Protein AF-A0A8T3SPH7-F1 (afdb_monomer_lite)

Radius of gyration: 23.07 Å; chains: 1; bounding box: 83×48×36 Å

pLDDT: mean 75.8, std 14.78, range [34.53, 92.81]

Structure (mmCIF, N/CA/C/O backbone):
data_AF-A0A8T3SPH7-F1
#
_entry.id   AF-A0A8T3SPH7-F1
#
loop_
_atom_site.group_PDB
_atom_site.id
_atom_site.type_symbol
_atom_site.label_atom_id
_atom_site.label_alt_id
_atom_site.label_comp_id
_atom_site.label_asym_id
_atom_site.label_entity_id
_atom_site.label_seq_id
_atom_site.pdbx_PDB_ins_code
_atom_site.Cartn_x
_atom_site.Cartn_y
_atom_site.Cartn_z
_atom_site.occupancy
_atom_site.B_iso_or_equiv
_atom_site.auth_seq_id
_atom_site.auth_comp_id
_atom_site.auth_asym_id
_atom_site.auth_atom_id
_atom_site.pdbx_PDB_model_num
ATOM 1 N N . MET A 1 1 ? 32.168 22.923 -17.599 1.00 49.78 1 MET A N 1
ATOM 2 C CA . MET A 1 1 ? 30.927 22.670 -16.835 1.00 49.78 1 MET A CA 1
ATOM 3 C C . MET A 1 1 ? 30.478 23.993 -16.245 1.00 49.78 1 MET A C 1
ATOM 5 O O . MET A 1 1 ? 31.257 24.602 -15.525 1.00 49.78 1 MET A O 1
ATOM 9 N N . SER A 1 2 ? 29.306 24.490 -16.639 1.00 50.34 2 SER A N 1
ATOM 10 C CA . SER A 1 2 ? 28.845 25.845 -16.297 1.00 50.34 2 SER A CA 1
ATOM 11 C C . SER A 1 2 ? 28.041 25.863 -14.995 1.00 50.34 2 SER A C 1
ATOM 13 O O . SER A 1 2 ? 27.378 24.883 -14.669 1.00 50.34 2 SER A O 1
ATOM 15 N N . ALA A 1 3 ? 28.047 26.994 -14.284 1.00 56.97 3 ALA A N 1
ATOM 16 C CA . ALA A 1 3 ? 27.311 27.195 -13.029 1.00 56.97 3 ALA A CA 1
ATOM 17 C C . ALA A 1 3 ? 25.793 26.916 -13.137 1.00 56.97 3 ALA A C 1
ATOM 19 O O . ALA A 1 3 ? 25.182 26.477 -12.167 1.00 56.97 3 ALA A O 1
ATOM 20 N N . LEU A 1 4 ? 25.205 27.093 -14.328 1.00 56.81 4 LEU A N 1
ATOM 21 C CA . LEU A 1 4 ? 23.810 26.739 -14.621 1.00 56.81 4 LEU A CA 1
ATOM 22 C C . LEU A 1 4 ? 23.543 25.234 -14.453 1.00 56.81 4 LEU A C 1
ATOM 24 O O . LEU A 1 4 ? 22.597 24.870 -13.762 1.00 56.81 4 LEU A O 1
ATOM 28 N N . ALA A 1 5 ? 24.436 24.369 -14.944 1.00 57.75 5 ALA A N 1
ATOM 29 C CA . ALA A 1 5 ? 24.300 22.916 -14.803 1.00 57.75 5 ALA A CA 1
ATOM 30 C C . ALA A 1 5 ? 24.392 22.456 -13.333 1.00 57.75 5 ALA A C 1
ATOM 32 O O . ALA A 1 5 ? 23.741 21.496 -12.932 1.00 57.75 5 ALA A O 1
ATOM 33 N N . VAL A 1 6 ? 25.162 23.171 -12.501 1.00 63.88 6 VAL A N 1
ATOM 34 C CA . VAL A 1 6 ? 25.251 22.913 -11.051 1.00 63.88 6 VAL A CA 1
ATOM 35 C C . VAL A 1 6 ? 23.964 23.347 -10.333 1.00 63.88 6 VAL A C 1
ATOM 37 O O . VAL A 1 6 ? 23.485 22.647 -9.438 1.00 63.88 6 VAL A O 1
ATOM 40 N N . SER A 1 7 ? 23.363 24.469 -10.746 1.00 62.97 7 SER A N 1
ATOM 41 C CA . SER A 1 7 ? 22.079 24.933 -10.201 1.00 62.97 7 SER A CA 1
ATOM 42 C C . SER A 1 7 ? 20.894 24.047 -10.605 1.00 62.97 7 SER A C 1
ATOM 44 O O . SER A 1 7 ? 20.023 23.780 -9.778 1.00 62.97 7 SER A O 1
ATOM 46 N N . GLU A 1 8 ? 20.896 23.520 -11.833 1.00 52.19 8 GLU A N 1
ATOM 47 C CA . GLU A 1 8 ? 19.894 22.570 -12.324 1.00 52.19 8 GLU A CA 1
ATOM 48 C C . GLU A 1 8 ? 19.995 21.227 -11.591 1.00 52.19 8 GLU A C 1
ATOM 50 O O . GLU A 1 8 ? 18.979 20.715 -11.126 1.00 52.19 8 GLU A O 1
ATOM 55 N N . ALA A 1 9 ? 21.210 20.706 -11.382 1.00 54.12 9 ALA A N 1
ATOM 56 C CA . ALA A 1 9 ? 21.433 19.476 -10.616 1.00 54.12 9 ALA A CA 1
ATOM 57 C C . ALA A 1 9 ? 21.007 19.609 -9.141 1.00 54.12 9 ALA A C 1
ATOM 59 O O . ALA A 1 9 ? 20.389 18.704 -8.585 1.00 54.12 9 ALA A O 1
ATOM 60 N N . THR A 1 10 ? 21.270 20.759 -8.512 1.00 65.44 10 THR A N 1
ATOM 61 C CA . THR A 1 10 ? 20.836 21.027 -7.128 1.00 65.44 10 THR A CA 1
ATOM 62 C C . THR A 1 10 ? 19.312 21.113 -7.029 1.00 65.44 10 THR A C 1
ATOM 64 O O . THR A 1 10 ? 18.705 20.598 -6.087 1.00 65.44 10 THR A O 1
ATOM 67 N N . ARG A 1 11 ? 18.667 21.746 -8.019 1.00 60.69 11 ARG A N 1
ATOM 68 C CA . ARG A 1 11 ? 17.206 21.821 -8.086 1.00 60.69 11 ARG A CA 1
ATOM 69 C C . ARG A 1 11 ? 16.594 20.439 -8.297 1.00 60.69 11 ARG A C 1
ATOM 71 O O . ARG A 1 11 ? 15.637 20.121 -7.595 1.00 60.69 11 ARG A O 1
ATOM 78 N N . LEU A 1 12 ? 17.156 19.634 -9.197 1.00 49.66 12 LEU A N 1
ATOM 79 C CA . LEU A 1 12 ? 16.738 18.254 -9.425 1.00 49.66 12 LEU A CA 1
ATOM 80 C C . LEU A 1 12 ? 16.817 17.438 -8.129 1.00 49.66 12 LEU A C 1
ATOM 82 O O . LEU A 1 12 ? 15.792 16.926 -7.698 1.00 49.66 12 LEU A O 1
ATOM 86 N N . ALA A 1 13 ? 17.956 17.458 -7.434 1.00 57.22 13 ALA A N 1
ATOM 87 C CA . ALA A 1 13 ? 18.128 16.743 -6.168 1.00 57.22 13 ALA A CA 1
ATOM 88 C C . ALA A 1 13 ? 17.114 17.179 -5.090 1.00 57.22 13 ALA A C 1
ATOM 90 O O . ALA A 1 13 ? 16.579 16.353 -4.358 1.00 57.22 13 ALA A O 1
ATOM 91 N N . SER A 1 14 ? 16.790 18.478 -5.006 1.00 57.44 14 SER A N 1
ATOM 92 C CA . SER A 1 14 ? 15.763 18.969 -4.069 1.00 57.44 14 SER A CA 1
ATOM 93 C C . SER A 1 14 ? 14.351 18.468 -4.405 1.00 57.44 14 SER A C 1
ATOM 95 O O . SER A 1 14 ? 13.553 18.185 -3.509 1.00 57.44 14 SER A O 1
ATOM 97 N N . LEU A 1 15 ? 14.039 18.355 -5.700 1.00 49.12 15 LEU A N 1
ATOM 98 C CA . LEU A 1 15 ? 12.765 17.830 -6.177 1.00 49.12 15 LEU A CA 1
ATOM 99 C C . LEU A 1 15 ? 12.698 16.317 -5.955 1.00 49.12 15 LEU A C 1
ATOM 101 O O . LEU A 1 15 ? 11.666 15.829 -5.516 1.00 49.12 15 LEU A O 1
ATOM 105 N N . GLU A 1 16 ? 13.798 15.597 -6.170 1.00 53.16 16 GLU A N 1
ATOM 106 C CA . GLU A 1 16 ? 13.920 14.164 -5.891 1.00 53.16 16 GLU A CA 1
ATOM 107 C C . GLU A 1 16 ? 13.768 13.862 -4.398 1.00 53.16 16 GLU A C 1
ATOM 109 O O . GLU A 1 16 ? 12.976 12.996 -4.049 1.00 53.16 16 GLU A O 1
ATOM 114 N N . ALA A 1 17 ? 14.384 14.648 -3.511 1.00 59.84 17 ALA A N 1
ATOM 115 C CA . ALA A 1 17 ? 14.187 14.520 -2.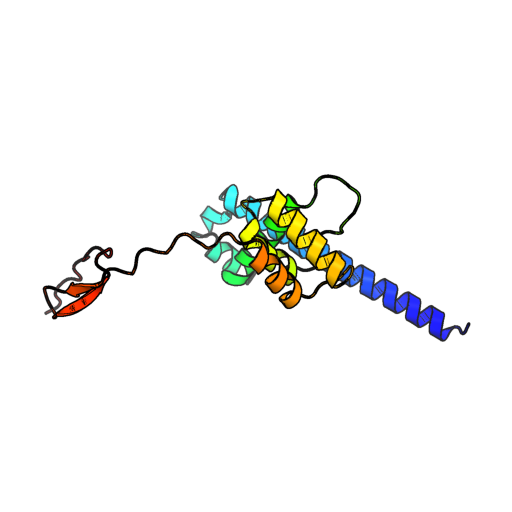064 1.00 59.84 17 ALA A CA 1
ATOM 116 C C . ALA A 1 17 ? 12.730 14.792 -1.639 1.00 59.84 17 ALA A C 1
ATOM 118 O O . ALA A 1 17 ? 12.185 14.108 -0.774 1.00 59.84 17 ALA A O 1
ATOM 119 N N . THR A 1 18 ? 12.075 15.776 -2.268 1.00 60.50 18 THR A N 1
ATOM 120 C CA . THR A 1 18 ? 10.645 16.057 -2.036 1.00 60.50 18 THR A CA 1
ATOM 121 C C . THR A 1 18 ? 9.778 14.887 -2.500 1.00 60.50 18 THR A C 1
ATOM 123 O O . THR A 1 18 ? 8.816 14.519 -1.825 1.00 60.50 18 THR A O 1
ATOM 126 N N . ILE A 1 19 ? 10.124 14.294 -3.647 1.00 51.84 19 ILE A N 1
ATOM 127 C CA . ILE A 1 19 ? 9.464 13.100 -4.166 1.00 51.84 19 ILE A CA 1
ATOM 128 C C . ILE A 1 19 ? 9.649 11.965 -3.159 1.00 51.84 19 ILE A C 1
ATOM 130 O O . ILE A 1 19 ? 8.641 11.489 -2.655 1.00 51.84 19 ILE A O 1
ATOM 134 N N . GLU A 1 20 ? 10.884 11.607 -2.793 1.00 58.50 20 GLU A N 1
ATOM 135 C CA . GLU A 1 20 ? 11.218 10.537 -1.838 1.00 58.50 20 GLU A CA 1
ATOM 136 C C . GLU A 1 20 ? 10.459 10.658 -0.511 1.00 58.50 20 GLU A C 1
ATOM 138 O O . GLU A 1 20 ? 9.863 9.684 -0.050 1.00 58.50 20 GLU A O 1
ATOM 143 N N . GLN A 1 21 ? 10.393 11.860 0.071 1.00 63.84 21 GLN A N 1
ATOM 144 C CA . GLN A 1 21 ? 9.605 12.111 1.283 1.00 63.84 21 GLN A CA 1
ATOM 145 C C . GLN A 1 21 ? 8.105 11.862 1.066 1.00 63.84 21 GLN A C 1
ATOM 147 O O . GLN A 1 21 ? 7.446 11.248 1.907 1.00 63.84 21 GLN A O 1
ATOM 152 N N . GLY A 1 22 ? 7.555 12.287 -0.073 1.00 64.69 22 GLY A N 1
ATOM 153 C CA . GLY A 1 22 ? 6.166 12.012 -0.446 1.00 64.69 22 GLY A CA 1
ATOM 154 C C . GLY A 1 22 ? 5.875 10.520 -0.654 1.00 64.69 22 GLY A C 1
ATOM 155 O O . GLY A 1 22 ? 4.795 10.054 -0.285 1.00 64.69 22 GLY A O 1
ATOM 156 N N . LEU A 1 23 ? 6.842 9.759 -1.183 1.00 59.88 23 LEU A N 1
ATOM 157 C CA . LEU A 1 23 ? 6.745 8.299 -1.316 1.00 59.88 23 LEU A CA 1
ATOM 158 C C . LEU A 1 23 ? 6.711 7.627 0.061 1.00 59.88 23 LEU A C 1
ATOM 160 O O . LEU A 1 23 ? 5.894 6.747 0.306 1.00 59.88 23 LEU A O 1
ATOM 164 N N . GLN A 1 24 ? 7.537 8.083 0.998 1.00 67.75 24 GLN A N 1
ATOM 165 C CA . GLN A 1 24 ? 7.516 7.559 2.361 1.00 67.75 24 GLN A CA 1
ATOM 166 C C . GLN A 1 24 ? 6.202 7.907 3.090 1.00 67.75 24 GLN A C 1
ATOM 168 O O . GLN A 1 24 ? 5.650 7.092 3.831 1.00 67.75 24 GLN A O 1
ATOM 173 N N . THR A 1 25 ? 5.642 9.086 2.805 1.00 80.38 25 THR A N 1
ATOM 174 C CA . THR A 1 25 ? 4.433 9.598 3.466 1.00 80.38 25 THR A CA 1
ATOM 175 C C . THR A 1 25 ? 3.217 8.689 3.256 1.00 80.38 25 THR A C 1
ATOM 177 O O . THR A 1 25 ? 2.453 8.471 4.193 1.00 80.38 25 THR A O 1
ATOM 180 N N . PHE A 1 26 ? 3.002 8.124 2.058 1.00 81.88 26 PHE A N 1
ATOM 181 C CA . PHE A 1 26 ? 1.820 7.272 1.844 1.00 81.88 26 PHE A CA 1
ATOM 182 C C . PHE A 1 26 ? 1.920 5.941 2.599 1.00 81.88 26 PHE A C 1
ATOM 184 O O . PHE A 1 26 ? 0.894 5.425 3.045 1.00 81.88 26 PHE A O 1
ATOM 191 N N . VAL A 1 27 ? 3.135 5.397 2.744 1.00 83.00 27 VAL A N 1
ATOM 192 C CA . VAL A 1 27 ? 3.381 4.161 3.497 1.00 83.00 27 VAL A CA 1
ATOM 193 C C . VAL A 1 27 ? 3.080 4.403 4.971 1.00 83.00 27 VAL A C 1
ATOM 195 O O . VAL A 1 27 ? 2.296 3.659 5.553 1.00 83.00 27 VAL A O 1
ATOM 198 N N . GLU A 1 28 ? 3.614 5.481 5.547 1.00 83.25 28 GLU A N 1
ATOM 199 C CA . GLU A 1 28 ? 3.387 5.853 6.950 1.00 83.25 28 GLU A CA 1
ATOM 200 C C . GLU A 1 28 ? 1.908 6.136 7.240 1.00 83.25 28 GLU A C 1
ATOM 202 O O . GLU A 1 28 ? 1.339 5.608 8.198 1.00 83.25 28 GLU A O 1
ATOM 207 N N . VAL A 1 29 ? 1.245 6.915 6.378 1.00 85.75 29 VAL A N 1
ATOM 208 C CA . VAL A 1 29 ? -0.189 7.207 6.514 1.00 85.75 29 VAL A CA 1
ATOM 209 C C . VAL A 1 29 ? -1.018 5.932 6.367 1.00 85.75 29 VAL A C 1
ATOM 211 O O . VAL A 1 29 ? -1.940 5.705 7.149 1.00 85.75 29 VAL A O 1
ATOM 214 N N . GLY A 1 30 ? -0.706 5.080 5.388 1.00 87.06 30 GLY A N 1
ATOM 215 C CA . GLY A 1 30 ? -1.402 3.813 5.184 1.00 87.06 30 GLY A CA 1
ATOM 216 C C . GLY A 1 30 ? -1.226 2.844 6.356 1.00 87.06 30 GLY A C 1
ATOM 217 O O . GLY A 1 30 ? -2.205 2.224 6.765 1.00 87.06 30 GLY A O 1
ATOM 218 N N . GLN A 1 31 ? -0.029 2.766 6.946 1.00 87.00 31 GLN A N 1
ATOM 219 C CA . GLN A 1 31 ? 0.250 1.979 8.153 1.00 87.00 31 GLN A CA 1
ATOM 220 C C . GLN A 1 31 ? -0.534 2.498 9.363 1.00 87.00 31 GLN A C 1
ATOM 222 O O . GLN A 1 31 ? -1.202 1.714 10.033 1.00 87.00 31 GLN A O 1
ATOM 227 N N . ALA A 1 32 ? -0.538 3.813 9.601 1.00 82.56 32 ALA A N 1
ATOM 228 C CA . ALA A 1 32 ? -1.310 4.412 10.689 1.00 82.56 32 ALA A CA 1
ATOM 229 C C . ALA A 1 32 ? -2.822 4.174 10.519 1.00 82.56 32 ALA A C 1
ATOM 231 O O . ALA A 1 32 ? -3.524 3.832 11.472 1.00 82.56 32 ALA A O 1
ATOM 232 N N . LEU A 1 33 ? -3.336 4.308 9.291 1.00 85.12 33 LEU A N 1
ATOM 233 C CA . LEU A 1 33 ? -4.732 4.006 8.970 1.00 85.12 33 LEU A CA 1
ATOM 234 C C . LEU A 1 33 ? -5.064 2.520 9.178 1.00 85.12 33 LEU A C 1
ATOM 236 O O . LEU A 1 33 ? -6.149 2.215 9.681 1.00 85.12 33 LEU A O 1
ATOM 240 N N . ALA A 1 34 ? -4.153 1.609 8.822 1.00 87.69 34 ALA A N 1
ATOM 241 C CA . ALA A 1 34 ? -4.304 0.177 9.067 1.00 87.69 34 ALA A CA 1
ATOM 242 C C . ALA A 1 34 ? -4.354 -0.123 10.572 1.00 87.69 34 ALA A C 1
ATOM 244 O O . ALA A 1 34 ? -5.278 -0.790 11.026 1.00 87.69 34 ALA A O 1
ATOM 245 N N . GLU A 1 35 ? -3.451 0.454 11.365 1.00 82.44 35 GLU A N 1
ATOM 246 C CA . GLU A 1 35 ? -3.425 0.277 12.820 1.00 82.44 35 GLU A CA 1
ATOM 247 C C . GLU A 1 35 ? -4.699 0.806 13.496 1.00 82.44 35 GLU A C 1
ATOM 249 O O . GLU A 1 35 ? -5.279 0.130 14.349 1.00 82.44 35 GLU A O 1
ATOM 254 N N . ILE A 1 36 ? -5.192 1.978 13.080 1.00 76.56 36 ILE A N 1
ATOM 255 C CA . ILE A 1 36 ? -6.463 2.543 13.561 1.00 76.56 36 ILE A CA 1
ATOM 256 C C . ILE A 1 36 ? -7.636 1.612 13.240 1.00 76.56 36 ILE A C 1
ATOM 258 O O . ILE A 1 36 ? -8.519 1.420 14.085 1.00 76.56 36 ILE A O 1
ATOM 262 N N . ARG A 1 37 ? -7.662 1.046 12.025 1.00 88.75 37 ARG A N 1
ATOM 263 C CA . ARG A 1 37 ? -8.687 0.095 11.578 1.00 88.75 37 ARG A CA 1
ATOM 264 C C . ARG A 1 37 ? -8.628 -1.189 12.404 1.00 88.75 37 ARG A C 1
ATOM 266 O O . ARG A 1 37 ? -9.644 -1.600 12.962 1.00 88.75 37 ARG A O 1
ATOM 273 N N . ASP A 1 38 ? -7.455 -1.795 12.505 1.00 86.38 38 ASP A N 1
ATOM 274 C CA . ASP A 1 38 ? -7.272 -3.128 13.081 1.00 86.38 38 ASP A CA 1
ATOM 275 C C . ASP A 1 38 ? -7.417 -3.107 14.611 1.00 86.38 38 ASP A C 1
ATOM 277 O O . ASP A 1 38 ? -8.042 -3.994 15.191 1.00 86.38 38 ASP A O 1
ATOM 281 N N . SER A 1 39 ? -6.970 -2.029 15.262 1.00 74.81 39 SER A N 1
ATOM 282 C CA . SER A 1 39 ? -7.165 -1.798 16.702 1.00 74.81 39 SER A CA 1
ATOM 283 C C . SER A 1 39 ? -8.559 -1.252 17.048 1.00 74.81 39 SER A C 1
ATOM 285 O O . SER A 1 39 ? -8.912 -1.111 18.220 1.00 74.81 39 SER A O 1
ATOM 287 N N . GLY A 1 40 ? -9.386 -0.928 16.046 1.00 81.31 40 GLY A N 1
ATOM 288 C CA . GLY A 1 40 ? -10.738 -0.406 16.247 1.00 81.31 40 GLY A CA 1
ATOM 289 C C . GLY A 1 40 ? -10.789 0.970 16.922 1.00 81.31 40 GLY A C 1
ATOM 290 O O . GLY A 1 40 ? -11.762 1.265 17.618 1.00 81.31 40 GLY A O 1
ATOM 291 N N . LEU A 1 41 ? -9.775 1.818 16.723 1.00 79.12 41 LEU A N 1
ATOM 292 C CA . LEU A 1 41 ? -9.696 3.159 17.328 1.00 79.12 41 LEU A CA 1
ATOM 293 C C . LEU A 1 41 ? -10.710 4.147 16.726 1.00 79.12 41 LEU A C 1
ATOM 295 O O . LEU A 1 41 ? -10.976 5.198 17.300 1.00 79.12 41 LEU A O 1
ATOM 299 N N . TYR A 1 42 ? -11.324 3.792 15.595 1.00 81.38 42 TYR A N 1
ATOM 300 C CA . TYR A 1 42 ? -12.361 4.582 14.928 1.00 81.38 42 TYR A CA 1
ATOM 301 C C . TYR A 1 42 ? -13.765 4.427 15.538 1.00 81.38 42 TYR A C 1
ATOM 303 O O . TYR A 1 42 ? -14.684 5.119 15.112 1.00 81.38 42 TYR A O 1
ATOM 311 N N . LYS A 1 43 ? -13.980 3.514 16.498 1.00 79.69 43 LYS A N 1
ATOM 312 C CA . LYS A 1 43 ? -15.328 3.095 16.944 1.00 79.69 43 LYS A CA 1
ATOM 313 C C . LYS A 1 43 ? -16.239 4.235 17.413 1.00 79.69 43 LYS A C 1
ATOM 315 O O . LYS A 1 43 ? -17.452 4.132 17.267 1.00 79.69 43 LYS A O 1
ATOM 320 N N . THR A 1 44 ? -15.684 5.326 17.941 1.00 78.94 44 THR A N 1
ATOM 321 C CA . THR A 1 44 ? -16.460 6.510 18.357 1.00 78.94 44 THR A CA 1
ATOM 322 C C . THR A 1 44 ? -17.093 7.270 17.188 1.00 78.94 44 THR A C 1
ATOM 324 O O . THR A 1 44 ? -18.009 8.051 17.409 1.00 78.94 44 THR A O 1
ATOM 327 N N . TYR A 1 45 ? -16.629 7.031 15.960 1.00 76.31 45 TYR A N 1
ATOM 328 C CA . TYR A 1 45 ? -17.131 7.624 14.717 1.00 76.31 45 TYR A CA 1
ATOM 329 C C . TYR A 1 45 ? -18.118 6.703 13.976 1.00 76.31 45 TYR A C 1
ATOM 331 O O . TYR A 1 45 ? -18.564 7.021 12.880 1.00 76.31 45 TYR A O 1
ATOM 339 N N . GLY A 1 46 ? -18.457 5.537 14.539 1.00 88.69 46 GLY A N 1
ATOM 340 C CA . GLY A 1 46 ? -19.310 4.542 13.888 1.00 88.69 46 GLY A CA 1
ATOM 341 C C . GLY A 1 46 ? -18.508 3.597 12.999 1.00 88.69 46 GLY A C 1
ATOM 342 O O . GLY A 1 46 ? -18.151 2.501 13.435 1.00 88.69 46 GLY A O 1
ATOM 343 N N . THR A 1 47 ? -18.213 4.002 11.761 1.00 90.00 47 THR A N 1
ATOM 344 C CA . THR A 1 47 ? -17.424 3.188 10.820 1.00 90.00 47 THR A CA 1
ATOM 345 C C . THR A 1 47 ? -16.038 3.776 10.566 1.00 90.00 47 THR A C 1
ATOM 347 O O . THR A 1 47 ? -15.790 4.964 10.771 1.00 90.00 47 THR A O 1
ATOM 350 N N . PHE A 1 48 ? -15.111 2.938 10.098 1.00 79.81 48 PHE A N 1
ATOM 351 C CA . PHE A 1 48 ? -13.776 3.394 9.708 1.00 79.81 48 PHE A CA 1
ATOM 352 C C . PHE A 1 48 ? -13.856 4.426 8.575 1.00 79.81 48 PHE A C 1
ATOM 354 O O . PHE A 1 48 ? -13.128 5.414 8.561 1.00 79.81 48 PHE A O 1
ATOM 361 N N . GLU A 1 49 ? -14.785 4.225 7.643 1.00 88.81 49 GLU A N 1
ATOM 362 C CA . GLU A 1 49 ? -15.058 5.172 6.572 1.00 88.81 49 GLU A CA 1
ATOM 363 C C . GLU A 1 49 ? -15.551 6.536 7.061 1.00 88.81 49 GLU A C 1
ATOM 365 O O . GLU A 1 49 ? -15.148 7.559 6.502 1.00 88.81 49 GLU A O 1
ATOM 370 N N . ASP A 1 50 ? -16.404 6.557 8.085 1.00 87.50 50 ASP A N 1
ATOM 371 C CA . ASP A 1 50 ? -16.897 7.797 8.686 1.00 87.50 50 ASP A CA 1
ATOM 372 C C . ASP A 1 50 ? -15.766 8.547 9.385 1.00 87.50 50 ASP A C 1
ATOM 374 O O . ASP A 1 50 ? -15.579 9.736 9.136 1.00 87.50 50 ASP A O 1
ATOM 378 N N . TYR A 1 51 ? -14.926 7.830 10.136 1.00 86.19 51 TYR A N 1
ATOM 379 C CA . TYR A 1 51 ? -13.708 8.386 10.723 1.00 86.19 51 TYR A CA 1
ATOM 380 C C . TYR A 1 51 ? -12.792 9.038 9.674 1.00 86.19 51 TYR A C 1
ATOM 382 O O . TYR A 1 51 ? -12.378 10.186 9.844 1.00 86.19 51 TYR A O 1
ATOM 390 N N . CYS A 1 52 ? -12.488 8.338 8.575 1.00 81.12 52 CYS A N 1
ATOM 391 C CA . CYS A 1 52 ? -11.619 8.870 7.521 1.00 81.12 52 CYS A CA 1
ATOM 392 C C . CYS A 1 52 ? -12.183 10.143 6.881 1.00 81.12 52 CYS A C 1
ATOM 394 O O . CYS A 1 52 ? -11.436 11.086 6.616 1.00 81.12 52 CYS A O 1
ATOM 396 N N . ARG A 1 53 ? -13.497 10.180 6.655 1.00 84.88 53 ARG A N 1
ATOM 397 C CA . ARG A 1 53 ? -14.176 11.343 6.084 1.00 84.88 53 ARG A CA 1
ATOM 398 C C . ARG A 1 53 ? -14.186 12.513 7.063 1.00 84.88 53 ARG A C 1
ATOM 400 O O . ARG A 1 53 ? -13.795 13.613 6.703 1.00 84.88 53 ARG A O 1
ATOM 407 N N . GLU A 1 54 ? -14.612 12.286 8.298 1.00 80.31 54 GLU A N 1
ATOM 408 C CA . GLU A 1 54 ? -14.839 13.359 9.270 1.00 80.31 54 GLU A CA 1
ATOM 409 C C . GLU A 1 54 ? -13.542 13.941 9.827 1.00 80.31 54 GLU A C 1
ATOM 411 O O . GLU A 1 54 ? -13.465 15.142 10.078 1.00 80.31 54 GLU A O 1
ATOM 416 N N . ARG A 1 55 ? -12.506 13.114 10.016 1.00 76.00 55 ARG A N 1
ATOM 417 C CA . ARG A 1 55 ? -11.247 13.572 10.615 1.00 76.00 55 ARG A CA 1
ATOM 418 C C . ARG A 1 55 ? -10.246 14.113 9.599 1.00 76.00 55 ARG A C 1
ATOM 420 O O . ARG A 1 55 ? -9.454 14.985 9.966 1.00 76.00 55 ARG A O 1
ATOM 427 N N . TRP A 1 56 ? -10.267 13.581 8.377 1.00 84.25 56 TRP A N 1
ATOM 428 C CA . TRP A 1 56 ? -9.211 13.783 7.379 1.00 84.25 56 TRP A CA 1
ATOM 429 C C . TRP A 1 56 ? -9.719 14.228 6.003 1.00 84.25 56 TRP A C 1
ATOM 431 O O . TRP A 1 56 ? -8.904 14.381 5.099 1.00 84.25 56 TRP A O 1
ATOM 441 N N . ASP A 1 57 ? -11.035 14.400 5.824 1.00 86.50 57 ASP A N 1
ATOM 442 C CA . ASP A 1 57 ? -11.672 14.686 4.526 1.00 86.50 57 ASP A CA 1
ATOM 443 C C . ASP A 1 57 ? -11.292 13.669 3.429 1.00 86.50 57 ASP A C 1
ATOM 445 O O . ASP A 1 57 ? -11.226 13.953 2.233 1.00 86.50 57 ASP A O 1
ATOM 449 N N . MET A 1 58 ? -11.007 12.429 3.841 1.00 86.94 58 MET A N 1
ATOM 450 C CA . MET A 1 58 ? -10.601 11.369 2.928 1.00 86.94 58 MET A CA 1
ATOM 451 C C . MET A 1 58 ? -11.811 10.566 2.470 1.00 86.94 58 MET A C 1
ATOM 453 O O . MET A 1 58 ? -12.568 10.013 3.271 1.00 86.94 58 MET A O 1
ATOM 457 N N . SER A 1 59 ? -11.944 10.397 1.153 1.00 89.50 59 SER A N 1
ATOM 458 C CA . SER A 1 59 ? -12.906 9.432 0.624 1.00 89.50 59 SER A CA 1
ATOM 459 C C . SER A 1 59 ? -12.559 8.013 1.091 1.00 89.50 59 SER A C 1
ATOM 461 O O . SER A 1 59 ? -11.392 7.614 1.123 1.00 89.50 59 SER A O 1
ATOM 463 N N . ARG A 1 60 ? -13.591 7.201 1.349 1.00 88.62 60 ARG A N 1
ATOM 464 C CA . ARG A 1 60 ? -13.468 5.758 1.624 1.00 88.62 60 ARG A CA 1
ATOM 465 C C . ARG A 1 60 ? -12.526 5.050 0.650 1.00 88.62 60 ARG A C 1
ATOM 467 O O . ARG A 1 60 ? -11.736 4.201 1.051 1.00 88.62 60 ARG A O 1
ATOM 474 N N . GLY A 1 61 ? -12.658 5.360 -0.640 1.00 88.44 61 GLY A N 1
ATOM 475 C CA . GLY A 1 61 ? -11.852 4.742 -1.688 1.00 88.44 61 GLY A CA 1
ATOM 476 C C . GLY A 1 61 ? -10.375 5.091 -1.545 1.00 88.44 61 GLY A C 1
ATOM 477 O O . GLY A 1 61 ? -9.534 4.208 -1.658 1.00 88.44 61 GLY A O 1
ATOM 478 N N . TYR A 1 62 ? -10.064 6.353 -1.253 1.00 86.56 62 TYR A N 1
ATOM 479 C CA . TYR A 1 62 ? -8.689 6.804 -1.065 1.00 86.56 62 TYR A CA 1
ATOM 480 C C . TYR A 1 62 ? -8.045 6.202 0.190 1.00 86.56 62 TYR A C 1
ATOM 482 O O . TYR A 1 62 ? -6.972 5.615 0.087 1.00 86.56 62 TYR A O 1
ATOM 490 N N . ALA A 1 63 ? -8.738 6.225 1.334 1.00 86.38 63 ALA A N 1
ATOM 491 C CA . ALA A 1 63 ? -8.237 5.620 2.570 1.00 86.38 63 ALA A CA 1
ATOM 492 C C . ALA A 1 63 ? -7.920 4.123 2.397 1.00 86.38 63 ALA A C 1
ATOM 494 O O . ALA A 1 63 ? -6.858 3.653 2.796 1.00 86.38 63 ALA A O 1
ATOM 495 N N . LYS A 1 64 ? -8.802 3.371 1.720 1.00 89.88 64 LYS A N 1
ATOM 496 C CA . LYS A 1 64 ? -8.560 1.949 1.421 1.00 89.88 64 LYS A CA 1
ATOM 497 C C . LYS A 1 64 ? -7.357 1.732 0.513 1.00 89.88 64 LYS A C 1
ATOM 499 O O . LYS A 1 64 ? -6.626 0.770 0.715 1.00 89.88 64 LYS A O 1
ATOM 504 N N . ARG A 1 65 ? -7.156 2.595 -0.485 1.00 88.62 65 ARG A N 1
ATOM 505 C CA . ARG A 1 65 ? -6.003 2.516 -1.390 1.00 88.62 65 ARG A CA 1
ATOM 506 C C . ARG A 1 65 ? -4.684 2.720 -0.651 1.00 88.62 65 ARG A C 1
ATOM 508 O O . ARG A 1 65 ? -3.788 1.905 -0.829 1.00 88.62 65 ARG A O 1
ATOM 515 N N . LEU A 1 66 ? -4.611 3.724 0.225 1.00 88.19 66 LEU A N 1
ATOM 516 C CA . LEU A 1 66 ? -3.432 3.972 1.061 1.00 88.19 66 LEU A CA 1
ATOM 517 C C . LEU A 1 66 ? -3.095 2.766 1.940 1.00 88.19 66 LEU A C 1
ATOM 519 O O . LEU A 1 66 ? -1.952 2.319 1.950 1.00 88.19 66 LEU A O 1
ATOM 523 N N . VAL A 1 67 ? -4.098 2.198 2.616 1.00 88.75 67 VAL A N 1
ATOM 524 C CA . VAL A 1 67 ? -3.912 1.000 3.447 1.00 88.75 67 VAL A CA 1
ATOM 525 C C . VAL A 1 67 ? -3.423 -0.187 2.613 1.00 88.75 67 VAL A C 1
ATOM 527 O O . VAL A 1 67 ? -2.410 -0.788 2.952 1.00 88.75 67 VAL A O 1
ATOM 530 N N . MET A 1 68 ? -4.079 -0.489 1.486 1.00 90.12 68 MET A N 1
ATOM 531 C CA . MET A 1 68 ? -3.671 -1.601 0.615 1.00 90.12 68 MET A CA 1
ATOM 532 C C . MET A 1 68 ? -2.247 -1.431 0.077 1.00 90.12 68 MET A C 1
ATOM 534 O O . MET A 1 68 ? -1.495 -2.401 0.011 1.00 90.12 68 MET A O 1
ATOM 538 N N . ALA A 1 69 ? -1.869 -0.216 -0.320 1.00 86.94 69 ALA A N 1
ATOM 539 C CA . ALA A 1 69 ? -0.529 0.065 -0.814 1.00 86.94 69 ALA A CA 1
ATOM 540 C C . ALA A 1 69 ? 0.528 -0.101 0.285 1.00 86.94 69 ALA A C 1
ATOM 542 O O . ALA A 1 69 ? 1.550 -0.737 0.045 1.00 86.94 69 ALA A O 1
ATOM 543 N N . ALA A 1 70 ? 0.266 0.404 1.492 1.00 87.44 70 ALA A N 1
ATOM 544 C CA . ALA A 1 70 ? 1.170 0.260 2.627 1.00 87.44 70 ALA A CA 1
ATOM 545 C C . ALA A 1 70 ? 1.343 -1.206 3.062 1.00 87.44 70 ALA A C 1
ATOM 547 O O . ALA A 1 70 ? 2.472 -1.654 3.257 1.00 87.44 70 ALA A O 1
ATOM 548 N N . GLU A 1 71 ? 0.249 -1.972 3.143 1.00 89.06 71 GLU A N 1
ATOM 549 C CA . GLU A 1 71 ? 0.284 -3.421 3.397 1.00 89.06 71 GLU A CA 1
ATOM 550 C C . GLU A 1 71 ? 1.110 -4.147 2.321 1.00 89.06 71 GLU A C 1
ATOM 552 O O . GLU A 1 71 ? 1.933 -5.002 2.638 1.00 89.06 71 GLU A O 1
ATOM 557 N N . THR A 1 72 ? 0.946 -3.767 1.050 1.00 86.00 72 THR A N 1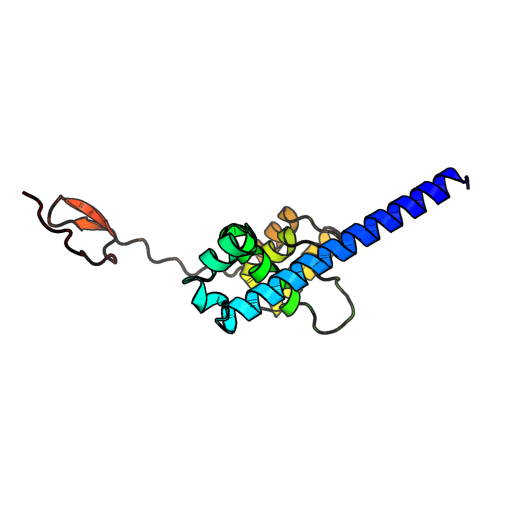
ATOM 558 C CA . THR A 1 72 ? 1.689 -4.363 -0.071 1.00 86.00 72 THR A CA 1
ATOM 559 C C . THR A 1 72 ? 3.186 -4.080 0.023 1.00 86.00 72 THR A C 1
ATOM 561 O O . THR A 1 72 ? 3.989 -5.000 -0.102 1.00 86.00 72 THR A O 1
ATOM 564 N N . VAL A 1 73 ? 3.572 -2.830 0.295 1.00 84.56 73 VAL A N 1
ATOM 565 C CA . VAL A 1 73 ? 4.981 -2.451 0.478 1.00 84.56 73 VAL A CA 1
ATOM 566 C C . VAL A 1 73 ? 5.594 -3.186 1.672 1.00 84.56 73 VAL A C 1
ATOM 568 O O . VAL A 1 73 ? 6.718 -3.666 1.561 1.00 84.56 73 VAL A O 1
ATOM 571 N N . ALA A 1 74 ? 4.859 -3.347 2.778 1.00 84.44 74 ALA A N 1
ATOM 572 C CA . ALA A 1 74 ? 5.337 -4.053 3.971 1.00 84.44 74 ALA A CA 1
ATOM 573 C C . ALA A 1 74 ? 5.706 -5.528 3.709 1.00 84.44 74 ALA A C 1
ATOM 575 O O . ALA A 1 74 ? 6.617 -6.059 4.343 1.00 84.44 74 ALA A O 1
ATOM 576 N N . LEU A 1 75 ? 5.047 -6.189 2.749 1.00 82.12 75 LEU A N 1
ATOM 577 C CA . LEU A 1 75 ? 5.374 -7.563 2.338 1.00 82.12 75 LEU A CA 1
ATOM 578 C C . LEU A 1 75 ? 6.695 -7.662 1.553 1.00 82.12 75 LEU A C 1
ATOM 580 O O . LEU A 1 75 ? 7.244 -8.755 1.388 1.00 82.12 75 LEU A O 1
ATOM 584 N N . MET A 1 76 ? 7.209 -6.532 1.065 1.00 74.81 76 MET A N 1
ATOM 585 C CA . MET A 1 76 ? 8.404 -6.452 0.223 1.00 74.81 76 MET A CA 1
ATOM 586 C C . MET A 1 76 ? 9.661 -6.070 1.020 1.00 74.81 76 MET A C 1
ATOM 588 O O . MET A 1 76 ? 10.771 -6.278 0.539 1.00 74.81 76 MET A O 1
ATOM 592 N N . THR A 1 77 ? 9.523 -5.554 2.247 1.00 65.19 77 THR A N 1
ATOM 593 C CA . THR A 1 77 ? 10.606 -4.901 3.010 1.00 65.19 77 THR A CA 1
ATOM 594 C C . THR A 1 77 ? 11.510 -5.824 3.849 1.00 65.19 77 THR A C 1
ATOM 596 O O . THR A 1 77 ? 12.111 -5.372 4.822 1.00 65.19 77 THR A O 1
ATOM 599 N N . VAL A 1 78 ? 11.696 -7.101 3.488 1.00 47.41 78 VAL A N 1
ATOM 600 C CA . VAL A 1 78 ? 12.596 -8.013 4.237 1.00 47.41 78 VAL A CA 1
ATOM 601 C C . VAL A 1 78 ? 13.393 -8.962 3.325 1.00 47.41 78 VAL A C 1
ATOM 603 O O . VAL A 1 78 ? 12.761 -9.699 2.565 1.00 47.41 78 VAL A O 1
ATOM 606 N N . PRO A 1 79 ? 14.728 -9.115 3.494 1.00 52.59 79 PRO A N 1
ATOM 607 C CA . PRO A 1 79 ? 15.791 -8.120 3.678 1.00 52.59 79 PRO A CA 1
ATOM 608 C C . PRO A 1 79 ? 16.618 -7.859 2.389 1.00 52.59 79 PRO A C 1
ATOM 610 O O . PRO A 1 79 ? 16.839 -8.757 1.587 1.00 52.59 79 PRO A O 1
ATOM 613 N N . ILE A 1 80 ? 17.105 -6.614 2.272 1.00 39.94 80 ILE A N 1
ATOM 614 C CA . ILE A 1 80 ? 18.293 -6.084 1.559 1.00 39.94 80 ILE A CA 1
ATOM 615 C C . ILE A 1 80 ? 18.749 -6.808 0.272 1.00 39.94 80 ILE A C 1
ATOM 617 O O . ILE A 1 80 ? 19.380 -7.860 0.338 1.00 39.94 80 ILE A O 1
ATOM 621 N N . GLY A 1 81 ? 18.656 -6.106 -0.869 1.00 49.56 81 GLY A N 1
ATOM 622 C CA . GLY A 1 81 ? 19.810 -6.074 -1.780 1.00 49.56 81 GLY A CA 1
ATOM 623 C C . GLY A 1 81 ? 19.596 -5.908 -3.282 1.00 49.56 81 GLY A C 1
ATOM 624 O O . GLY A 1 81 ? 20.573 -5.572 -3.941 1.00 49.56 81 GLY A O 1
ATOM 625 N N . THR A 1 82 ? 18.405 -6.104 -3.852 1.00 60.44 82 THR A N 1
ATOM 626 C CA . THR A 1 82 ? 18.316 -6.163 -5.331 1.00 60.44 82 THR A CA 1
ATOM 627 C C . THR A 1 82 ? 17.232 -5.323 -5.981 1.00 60.44 82 THR A C 1
ATOM 629 O O . THR A 1 82 ? 17.467 -4.853 -7.090 1.00 60.44 82 THR A O 1
ATOM 632 N N . VAL A 1 83 ? 16.092 -5.068 -5.329 1.00 64.00 83 VAL A N 1
ATOM 633 C CA . VAL A 1 83 ? 14.999 -4.314 -5.967 1.00 64.00 83 VAL A CA 1
ATOM 634 C C . VAL A 1 83 ? 14.396 -3.299 -4.989 1.00 64.00 83 VAL A C 1
ATOM 636 O O . VAL A 1 83 ? 13.965 -3.700 -3.904 1.00 64.00 83 VAL A O 1
ATOM 639 N N . PRO A 1 84 ? 14.378 -1.992 -5.320 1.00 72.06 84 PRO A N 1
ATOM 640 C CA . PRO A 1 84 ? 13.760 -0.980 -4.467 1.00 72.06 84 PRO A CA 1
ATOM 641 C C . PRO A 1 84 ? 12.248 -1.232 -4.349 1.00 72.06 84 PRO A C 1
ATOM 643 O O . PRO A 1 84 ? 11.646 -1.728 -5.303 1.00 72.06 84 PRO A O 1
ATOM 646 N N . PRO A 1 85 ? 11.605 -0.913 -3.212 1.00 76.81 85 PRO A N 1
ATOM 647 C CA . PRO A 1 85 ? 10.158 -1.044 -3.085 1.00 76.81 85 PRO A CA 1
ATOM 648 C C . PRO A 1 85 ? 9.424 -0.085 -4.042 1.00 76.81 85 PRO A C 1
ATOM 650 O O . PRO A 1 85 ? 9.994 0.927 -4.464 1.00 76.81 85 PRO A O 1
ATOM 653 N N . PRO A 1 86 ? 8.147 -0.359 -4.369 1.00 81.19 86 PRO A N 1
ATOM 654 C CA . PRO A 1 86 ? 7.341 0.524 -5.197 1.00 81.19 86 PRO A CA 1
ATOM 655 C C . PRO A 1 86 ? 7.307 1.949 -4.647 1.00 81.19 86 PRO A C 1
ATOM 657 O O . PRO A 1 86 ? 6.845 2.200 -3.536 1.00 81.19 86 PRO A O 1
ATOM 660 N N . ALA A 1 87 ? 7.749 2.889 -5.475 1.00 76.31 87 ALA A N 1
ATOM 661 C CA . ALA A 1 87 ? 7.821 4.300 -5.129 1.00 76.31 87 ALA A CA 1
ATOM 662 C C . ALA A 1 87 ? 6.439 4.954 -4.945 1.00 76.31 87 ALA A C 1
ATOM 664 O O . ALA A 1 87 ? 6.312 5.915 -4.209 1.00 76.31 87 ALA A O 1
ATOM 665 N N . SER A 1 88 ? 5.376 4.472 -5.592 1.00 81.38 88 SER A N 1
ATOM 666 C CA . SER A 1 88 ? 4.062 5.138 -5.588 1.00 81.38 88 SER A CA 1
ATOM 667 C C . SER A 1 88 ? 2.952 4.221 -5.082 1.00 81.38 88 SER A C 1
ATOM 669 O O . SER A 1 88 ? 2.915 3.052 -5.465 1.00 81.38 88 SER A O 1
ATOM 671 N N . GLU A 1 89 ? 1.979 4.775 -4.341 1.00 84.75 89 GLU A N 1
ATOM 672 C CA . GLU A 1 89 ? 0.710 4.102 -3.990 1.00 84.75 89 GLU A CA 1
ATOM 673 C C . GLU A 1 89 ? 0.079 3.437 -5.212 1.00 84.75 89 GLU A C 1
ATOM 675 O O . GLU A 1 89 ? -0.315 2.273 -5.165 1.00 84.75 89 GLU A O 1
ATOM 680 N N . SER A 1 90 ? 0.034 4.170 -6.326 1.00 85.50 90 SER A N 1
ATOM 681 C CA . SER A 1 90 ? -0.598 3.701 -7.553 1.00 85.50 90 SER A CA 1
ATOM 682 C C . SER A 1 90 ? 0.077 2.455 -8.124 1.00 85.50 90 SER A C 1
ATOM 684 O O . SER A 1 90 ? -0.627 1.599 -8.647 1.00 85.50 90 SER A O 1
ATOM 686 N N . ILE A 1 91 ? 1.403 2.344 -7.986 1.00 89.06 91 ILE A N 1
ATOM 687 C CA . ILE A 1 91 ? 2.222 1.210 -8.433 1.00 89.06 91 ILE A CA 1
ATOM 688 C C . ILE A 1 91 ? 2.078 0.050 -7.443 1.00 89.06 91 ILE A C 1
ATOM 690 O O . ILE A 1 91 ? 1.773 -1.068 -7.852 1.00 89.06 91 ILE A O 1
ATOM 694 N N . ALA A 1 92 ? 2.222 0.321 -6.141 1.00 88.44 92 ALA A N 1
ATOM 695 C CA . ALA A 1 92 ? 2.071 -0.678 -5.084 1.00 88.44 92 ALA A CA 1
ATOM 696 C C . ALA A 1 92 ? 0.707 -1.381 -5.159 1.00 88.44 92 ALA A C 1
ATOM 698 O O . ALA A 1 92 ? 0.610 -2.598 -5.032 1.00 88.44 92 ALA A O 1
ATOM 699 N N . ARG A 1 93 ? -0.363 -0.633 -5.446 1.00 88.19 93 ARG A N 1
ATOM 700 C CA . ARG A 1 93 ? -1.715 -1.184 -5.571 1.00 88.19 93 ARG A CA 1
ATOM 701 C C . ARG A 1 93 ? -1.868 -2.183 -6.721 1.00 88.19 93 ARG A C 1
ATOM 703 O O . ARG A 1 93 ? -2.729 -3.055 -6.635 1.00 88.19 93 ARG A O 1
ATOM 710 N N . GLU A 1 94 ? -1.075 -2.082 -7.784 1.00 92.81 94 GLU A N 1
ATOM 711 C CA . GLU A 1 94 ? -1.143 -3.047 -8.890 1.00 92.81 94 GLU A CA 1
ATOM 712 C C . GLU A 1 94 ? -0.567 -4.416 -8.486 1.00 92.81 94 GLU A C 1
ATOM 714 O O . GLU A 1 94 ? -0.985 -5.423 -9.047 1.00 92.81 94 GLU A O 1
ATOM 719 N N . LEU A 1 95 ? 0.290 -4.476 -7.456 1.00 90.38 95 LEU A N 1
ATOM 720 C CA . LEU A 1 95 ? 0.817 -5.718 -6.865 1.00 90.38 95 LEU A CA 1
ATOM 721 C C . LEU A 1 95 ? -0.127 -6.349 -5.826 1.00 90.38 95 LEU A C 1
ATOM 723 O O . LEU A 1 95 ? -0.005 -7.536 -5.522 1.00 90.38 95 LEU A O 1
ATOM 727 N N . ALA A 1 96 ? -1.102 -5.592 -5.311 1.00 90.06 96 ALA A N 1
ATOM 728 C CA . ALA A 1 96 ? -2.050 -6.053 -4.293 1.00 90.06 96 ALA A CA 1
ATOM 729 C C . ALA A 1 96 ? -2.770 -7.386 -4.615 1.00 90.06 96 ALA A C 1
ATOM 731 O O . ALA A 1 96 ? -3.022 -8.146 -3.678 1.00 90.06 96 ALA A O 1
ATOM 732 N N . PRO A 1 97 ? -3.090 -7.741 -5.883 1.00 91.44 97 PRO A N 1
ATOM 733 C CA . PRO A 1 97 ? -3.667 -9.047 -6.211 1.00 91.44 97 PRO A CA 1
ATOM 734 C C . PRO A 1 97 ? -2.801 -10.255 -5.833 1.00 91.44 97 PRO A C 1
ATOM 736 O O . PRO A 1 97 ? -3.336 -11.353 -5.722 1.00 91.44 97 PRO A O 1
ATOM 739 N N . LEU A 1 98 ? -1.490 -10.071 -5.656 1.00 89.69 98 LEU A N 1
ATOM 740 C CA . LEU A 1 98 ? -0.542 -11.128 -5.297 1.00 89.69 98 LEU A CA 1
ATOM 741 C C . LEU A 1 98 ? -0.175 -11.112 -3.807 1.00 89.69 98 LEU A C 1
ATOM 743 O O . LEU A 1 98 ? 0.691 -11.875 -3.394 1.00 89.69 98 LEU A O 1
ATOM 747 N N . ARG A 1 99 ? -0.810 -10.267 -2.980 1.00 86.75 99 ARG A N 1
ATOM 748 C CA . ARG A 1 99 ? -0.457 -10.098 -1.554 1.00 86.75 99 ARG A CA 1
ATOM 749 C C . ARG A 1 99 ? -0.503 -11.400 -0.745 1.00 86.75 99 ARG A C 1
ATOM 751 O O . ARG A 1 99 ? 0.292 -11.581 0.168 1.00 86.75 99 ARG A O 1
ATOM 758 N N . ASP A 1 100 ? -1.405 -12.310 -1.113 1.00 85.75 100 ASP A N 1
ATOM 759 C CA . ASP A 1 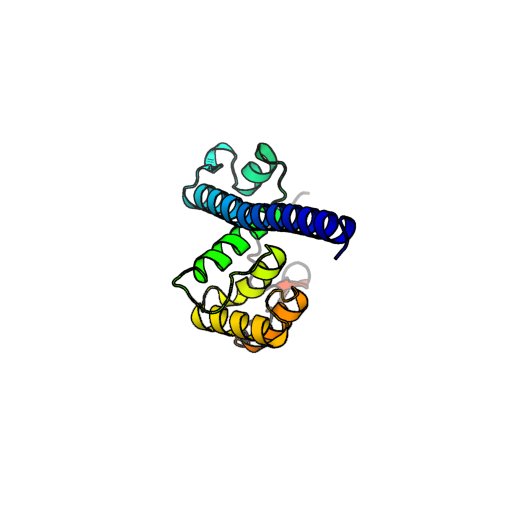100 ? -1.571 -13.614 -0.459 1.00 85.75 100 ASP A CA 1
ATOM 760 C C . ASP A 1 100 ? -0.527 -14.642 -0.953 1.00 85.75 100 ASP A C 1
ATOM 762 O O . ASP A 1 100 ? -0.458 -15.762 -0.455 1.00 85.75 100 ASP A O 1
ATOM 766 N N . GLN A 1 101 ? 0.305 -14.258 -1.929 1.00 86.94 101 GLN A N 1
ATOM 767 C CA . GLN A 1 101 ? 1.377 -15.052 -2.532 1.00 86.94 101 GLN A CA 1
ATOM 768 C C . GLN A 1 101 ? 2.697 -14.246 -2.554 1.00 86.94 101 GLN A C 1
ATOM 770 O O . GLN A 1 101 ? 3.159 -13.856 -3.631 1.00 86.94 101 GLN A O 1
ATOM 775 N N . PRO A 1 102 ? 3.338 -13.991 -1.391 1.00 84.38 102 PRO A N 1
ATOM 776 C CA . PRO A 1 102 ? 4.475 -13.069 -1.283 1.00 84.38 102 PRO A CA 1
ATOM 777 C C . PRO A 1 102 ? 5.643 -13.373 -2.230 1.00 84.38 102 PRO A C 1
ATOM 779 O O . PRO A 1 102 ? 6.281 -12.453 -2.735 1.00 84.38 102 PRO A O 1
ATOM 782 N N . GLU A 1 103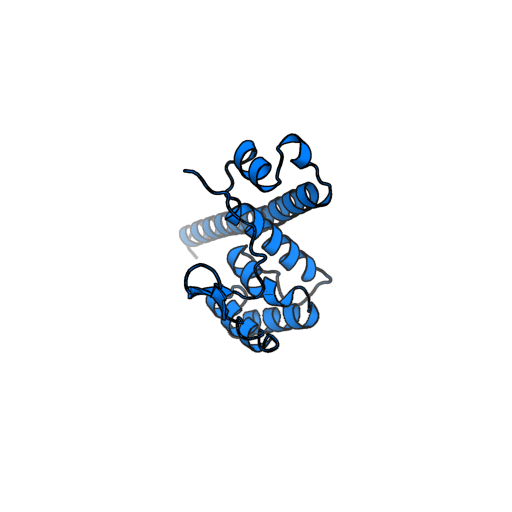 ? 5.898 -14.649 -2.521 1.00 85.06 103 GLU A N 1
ATOM 783 C CA . GLU A 1 103 ? 6.948 -15.056 -3.462 1.00 85.06 103 GLU A CA 1
ATOM 784 C C . GLU A 1 103 ? 6.623 -14.651 -4.908 1.00 85.06 103 GLU A C 1
ATOM 786 O O . GLU A 1 103 ? 7.473 -14.087 -5.595 1.00 85.06 103 GLU A O 1
ATOM 791 N N . LYS A 1 104 ? 5.372 -14.843 -5.361 1.00 89.56 104 LYS A N 1
ATOM 792 C CA . LYS A 1 104 ? 4.932 -14.373 -6.686 1.00 89.56 104 LYS A CA 1
ATOM 793 C C . LYS A 1 104 ? 4.913 -12.853 -6.765 1.00 89.56 104 LYS A C 1
ATOM 795 O O . LYS A 1 104 ? 5.265 -12.298 -7.796 1.00 89.56 104 LYS A O 1
ATOM 800 N N . LEU A 1 105 ? 4.525 -12.185 -5.680 1.00 89.75 105 LEU A N 1
ATOM 801 C CA . LEU A 1 105 ? 4.533 -10.729 -5.590 1.00 89.75 105 LEU A CA 1
ATOM 802 C C . LEU A 1 105 ? 5.945 -10.167 -5.787 1.00 89.75 105 LEU A C 1
ATOM 804 O O . LEU A 1 105 ? 6.136 -9.260 -6.595 1.00 89.75 105 LEU A O 1
ATOM 808 N N . LYS A 1 106 ? 6.933 -10.723 -5.075 1.00 87.69 106 LYS A N 1
ATOM 809 C CA . LYS A 1 106 ? 8.340 -10.325 -5.208 1.00 87.69 106 LYS A CA 1
ATOM 810 C C . LYS A 1 106 ? 8.871 -10.617 -6.609 1.00 87.69 106 LYS A C 1
ATOM 812 O O . LYS A 1 106 ? 9.503 -9.746 -7.191 1.00 87.69 106 LYS A O 1
ATOM 817 N N . ALA A 1 107 ? 8.576 -11.794 -7.164 1.00 88.62 107 ALA A N 1
ATOM 818 C CA . ALA A 1 107 ? 8.998 -12.162 -8.514 1.00 88.62 107 ALA A CA 1
ATOM 819 C C . ALA A 1 107 ? 8.413 -11.223 -9.585 1.00 88.62 107 ALA A C 1
ATOM 821 O O . ALA A 1 107 ? 9.168 -10.676 -10.383 1.00 88.62 107 ALA A O 1
ATOM 822 N N . ALA A 1 108 ? 7.103 -10.957 -9.534 1.00 90.38 108 ALA A N 1
ATOM 823 C CA . ALA A 1 108 ? 6.430 -10.040 -10.454 1.00 90.38 108 ALA A CA 1
ATOM 824 C C . ALA A 1 108 ? 6.989 -8.613 -10.368 1.00 90.38 108 ALA A C 1
ATOM 826 O O . ALA A 1 108 ? 7.106 -7.921 -11.376 1.00 90.38 108 ALA A O 1
ATOM 827 N N . TRP A 1 109 ? 7.345 -8.158 -9.165 1.00 91.00 109 TRP A N 1
ATOM 828 C CA . TRP A 1 109 ? 7.973 -6.853 -8.995 1.00 91.00 109 TRP A CA 1
ATOM 829 C C . TRP A 1 109 ? 9.392 -6.804 -9.563 1.00 91.00 109 TRP A C 1
ATOM 831 O O . TRP A 1 109 ? 9.714 -5.865 -10.290 1.00 91.00 109 TRP A O 1
ATOM 841 N N . SER A 1 110 ? 10.218 -7.813 -9.271 1.00 88.69 110 SER A N 1
ATOM 842 C CA . SER A 1 110 ? 11.567 -7.919 -9.830 1.00 88.69 110 SER A CA 1
ATOM 843 C C . SER A 1 110 ? 11.535 -7.912 -11.356 1.00 88.69 110 SER A C 1
ATOM 845 O O . SER A 1 110 ? 12.240 -7.119 -11.969 1.00 88.69 110 SER A O 1
ATOM 847 N N . GLU A 1 111 ? 10.658 -8.709 -11.969 1.00 89.25 111 GLU A N 1
ATOM 848 C CA . GLU A 1 111 ? 10.502 -8.752 -13.425 1.00 89.25 111 GLU A CA 1
ATOM 849 C C . GLU A 1 111 ? 10.038 -7.400 -13.994 1.00 89.25 111 GLU A C 1
ATOM 851 O O . GLU A 1 111 ? 10.584 -6.915 -14.986 1.00 89.25 111 GLU A O 1
ATOM 856 N N . ALA A 1 112 ? 9.081 -6.730 -13.343 1.00 90.00 112 ALA A N 1
ATOM 857 C CA . ALA A 1 112 ? 8.625 -5.415 -13.790 1.00 90.00 112 ALA A CA 1
ATOM 858 C C . ALA A 1 112 ? 9.752 -4.370 -13.788 1.00 90.00 112 ALA A C 1
ATOM 860 O O . ALA A 1 112 ? 9.825 -3.562 -14.721 1.00 90.00 112 ALA A O 1
ATOM 861 N N . VAL A 1 113 ? 10.624 -4.400 -12.775 1.00 88.62 113 VAL A N 1
ATOM 862 C CA . VAL A 1 113 ? 11.798 -3.521 -12.669 1.00 88.62 113 VAL A CA 1
ATOM 863 C C . VAL A 1 113 ? 12.880 -3.897 -13.685 1.00 88.62 113 VAL A C 1
ATOM 865 O O . VAL A 1 113 ? 13.470 -3.014 -14.301 1.00 88.62 113 VAL A O 1
ATOM 868 N N . GLU A 1 114 ? 13.120 -5.185 -13.927 1.00 87.88 114 GLU A N 1
ATOM 869 C CA . GLU A 1 114 ? 14.079 -5.635 -14.945 1.00 87.88 114 GLU A CA 1
ATOM 870 C C . GLU A 1 114 ? 13.665 -5.207 -16.362 1.00 87.88 114 GLU A C 1
ATOM 872 O O . GLU A 1 114 ? 14.505 -4.752 -17.138 1.00 87.88 114 GLU A O 1
ATOM 877 N N . ILE A 1 115 ? 12.372 -5.293 -16.692 1.00 86.44 115 ILE A N 1
ATOM 878 C CA . ILE A 1 115 ? 11.851 -4.947 -18.025 1.00 86.44 115 ILE A CA 1
ATOM 879 C C . ILE A 1 115 ? 11.791 -3.429 -18.244 1.00 86.44 115 ILE A C 1
ATOM 881 O O . ILE A 1 115 ? 12.071 -2.952 -19.344 1.00 86.44 115 ILE A O 1
ATOM 885 N N . ASN A 1 116 ? 11.391 -2.661 -17.226 1.00 86.56 116 ASN A N 1
ATOM 886 C CA . ASN A 1 116 ? 11.034 -1.244 -17.387 1.00 86.56 116 ASN A CA 1
ATOM 887 C C . ASN A 1 116 ? 12.011 -0.274 -16.704 1.00 86.56 116 ASN A C 1
ATOM 889 O O . ASN A 1 116 ? 11.811 0.940 -16.782 1.00 86.56 116 ASN A O 1
ATOM 893 N N . GLY A 1 117 ? 13.050 -0.784 -16.042 1.00 80.81 117 GLY A N 1
ATOM 894 C CA . GLY A 1 117 ? 13.966 -0.004 -15.215 1.00 80.81 117 GLY A CA 1
ATOM 895 C C . GLY A 1 117 ? 13.470 0.189 -13.779 1.00 80.81 117 GLY A C 1
ATOM 896 O O . GLY A 1 117 ? 12.408 -0.283 -13.381 1.00 80.81 117 GLY A O 1
ATOM 897 N N . ASP A 1 118 ? 14.243 0.937 -12.994 1.00 70.88 118 ASP A N 1
ATOM 898 C CA . ASP A 1 118 ? 14.038 1.212 -11.563 1.00 70.88 118 ASP A CA 1
ATOM 899 C C . ASP A 1 118 ? 12.706 1.908 -11.216 1.00 70.88 118 ASP A C 1
ATOM 901 O O . ASP A 1 118 ? 12.306 1.942 -10.051 1.00 70.88 118 ASP A O 1
ATOM 905 N N . LYS A 1 119 ? 12.002 2.459 -12.215 1.00 75.94 119 LYS A N 1
ATOM 906 C CA . LYS A 1 119 ? 10.745 3.208 -12.057 1.00 75.94 119 LYS A CA 1
ATOM 907 C C . LYS A 1 119 ? 9.677 2.744 -13.065 1.00 75.94 119 LYS A C 1
ATOM 909 O O . LYS A 1 119 ? 9.310 3.510 -13.962 1.00 75.94 119 LYS A O 1
ATOM 914 N N . PRO A 1 120 ? 9.143 1.514 -12.936 1.00 86.94 120 PRO A N 1
ATOM 915 C CA . PRO A 1 120 ? 8.101 1.012 -13.829 1.00 86.94 120 PRO A CA 1
ATOM 916 C C . PRO A 1 120 ? 6.797 1.816 -13.687 1.00 86.94 120 PRO A C 1
ATOM 918 O O . PRO A 1 120 ? 6.452 2.302 -12.608 1.00 86.94 120 PRO A O 1
ATOM 921 N N . THR A 1 121 ? 6.022 1.933 -14.769 1.00 89.50 121 THR A N 1
ATOM 922 C CA . THR A 1 121 ? 4.688 2.562 -14.713 1.00 89.50 121 THR A CA 1
ATOM 923 C C . THR A 1 121 ? 3.648 1.609 -14.117 1.00 89.50 121 THR A C 1
ATOM 925 O O . THR A 1 121 ? 3.774 0.392 -14.233 1.00 89.50 121 THR A O 1
ATOM 928 N N . ALA A 1 122 ? 2.557 2.139 -13.551 1.00 88.19 122 ALA A N 1
ATOM 929 C CA . ALA A 1 122 ? 1.458 1.306 -13.043 1.00 88.19 122 ALA A CA 1
ATOM 930 C C . ALA A 1 122 ? 0.858 0.377 -14.123 1.00 88.19 122 ALA A C 1
ATOM 932 O O . ALA A 1 122 ? 0.462 -0.746 -13.823 1.00 88.19 122 ALA A O 1
ATOM 933 N N . ALA A 1 123 ? 0.816 0.817 -15.387 1.00 88.56 123 ALA A N 1
ATOM 934 C CA . ALA A 1 123 ? 0.343 -0.010 -16.497 1.00 88.56 123 ALA A CA 1
ATOM 935 C C . ALA A 1 123 ? 1.286 -1.191 -16.779 1.00 88.56 123 ALA A C 1
ATOM 937 O O . ALA A 1 123 ? 0.814 -2.314 -16.927 1.00 88.56 123 ALA A O 1
ATOM 938 N N . ALA A 1 124 ? 2.600 -0.951 -16.776 1.00 89.62 124 ALA A N 1
ATOM 939 C CA . ALA A 1 124 ? 3.599 -1.998 -16.972 1.00 89.62 124 ALA A CA 1
ATOM 940 C C . ALA A 1 124 ? 3.579 -3.029 -15.832 1.00 89.62 124 ALA A C 1
ATOM 942 O O . ALA A 1 124 ? 3.578 -4.232 -16.076 1.00 89.62 124 ALA A O 1
ATOM 943 N N . VAL A 1 125 ? 3.470 -2.572 -14.579 1.00 91.12 125 VAL A N 1
ATOM 944 C CA . VAL A 1 125 ? 3.350 -3.479 -13.425 1.00 91.12 125 VAL A CA 1
ATOM 945 C C . VAL A 1 125 ? 2.085 -4.322 -13.513 1.00 91.12 125 VAL A C 1
ATOM 947 O O . VAL A 1 125 ? 2.133 -5.518 -13.251 1.00 91.12 125 VAL A O 1
ATOM 950 N N . ARG A 1 126 ? 0.955 -3.734 -13.924 1.00 92.12 126 ARG A N 1
ATOM 951 C CA . ARG A 1 126 ? -0.293 -4.481 -14.124 1.00 92.12 126 ARG A CA 1
ATOM 952 C C . ARG A 1 126 ? -0.136 -5.602 -15.148 1.00 92.12 126 ARG A C 1
ATOM 954 O O . ARG A 1 126 ? -0.681 -6.682 -14.935 1.00 92.12 126 ARG A O 1
ATOM 961 N N . GLU A 1 127 ? 0.556 -5.330 -16.250 1.00 90.56 127 GLU A N 1
ATOM 962 C CA . GLU A 1 127 ? 0.789 -6.306 -17.314 1.00 90.56 127 GLU A CA 1
ATOM 963 C C . GLU A 1 127 ? 1.624 -7.487 -16.817 1.00 90.56 127 GLU A C 1
ATOM 965 O O . GLU A 1 127 ? 1.222 -8.631 -17.012 1.00 90.56 127 GLU A O 1
ATOM 970 N N . VAL A 1 128 ? 2.713 -7.224 -16.091 1.00 91.56 128 VAL A N 1
ATOM 971 C CA . VAL A 1 128 ? 3.532 -8.283 -15.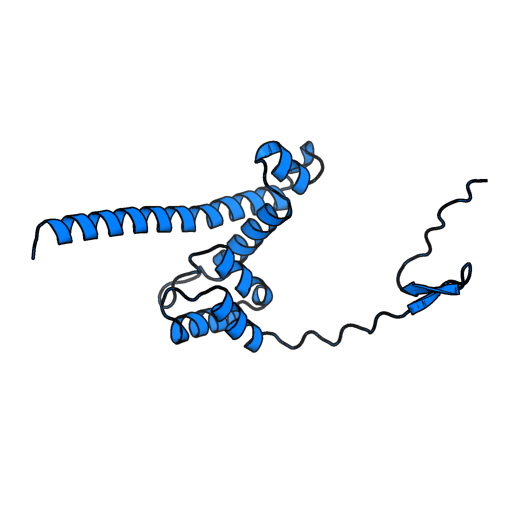482 1.00 91.56 128 VAL A CA 1
ATOM 972 C C . VAL A 1 128 ? 2.729 -9.054 -14.437 1.00 91.56 128 VAL A C 1
ATOM 974 O O . VAL A 1 128 ? 2.629 -10.274 -14.512 1.00 91.56 128 VAL A O 1
ATOM 977 N N . VAL A 1 129 ? 2.059 -8.364 -13.506 1.00 91.44 129 VAL A N 1
ATOM 978 C CA . VAL A 1 129 ? 1.239 -9.004 -12.463 1.00 91.44 129 VAL A CA 1
ATOM 979 C C . VAL A 1 129 ? 0.184 -9.927 -13.061 1.00 91.44 129 VAL A C 1
ATOM 981 O O . VAL A 1 129 ? -0.065 -10.991 -12.500 1.00 91.44 129 VAL A O 1
ATOM 984 N N . ALA A 1 130 ? -0.421 -9.564 -14.196 1.00 90.00 130 ALA A N 1
ATOM 985 C CA . ALA A 1 130 ? -1.414 -10.399 -14.862 1.00 90.00 130 ALA A CA 1
ATOM 986 C C . ALA A 1 130 ? -0.881 -11.796 -15.227 1.00 90.00 130 ALA A C 1
ATOM 988 O O . ALA A 1 130 ? -1.655 -12.747 -15.178 1.00 90.00 130 ALA A O 1
ATOM 989 N N . GLN A 1 131 ? 0.418 -11.934 -15.508 1.00 88.94 131 GLN A N 1
ATOM 990 C CA . GLN A 1 131 ? 1.063 -13.212 -15.835 1.00 88.94 131 GLN A CA 1
ATOM 991 C C . GLN A 1 131 ? 1.247 -14.120 -14.608 1.00 88.94 131 GLN A C 1
ATOM 993 O O . GLN A 1 131 ? 1.302 -15.340 -14.733 1.00 88.94 131 GLN A O 1
ATOM 998 N N . TYR A 1 132 ? 1.306 -13.531 -13.413 1.00 87.19 132 TYR A N 1
ATOM 999 C CA . TYR A 1 132 ? 1.486 -14.240 -12.142 1.00 87.19 132 TYR A CA 1
ATOM 1000 C C . TYR A 1 132 ? 0.171 -14.609 -11.457 1.00 87.19 132 TYR A C 1
ATOM 1002 O O . TYR A 1 132 ? 0.168 -15.338 -10.457 1.00 87.19 132 TYR A O 1
ATOM 1010 N N . ARG A 1 133 ? -0.952 -14.087 -11.960 1.00 81.50 133 ARG A N 1
ATOM 1011 C CA . ARG A 1 133 ? -2.273 -14.427 -11.440 1.00 81.50 133 ARG A CA 1
ATOM 1012 C C . ARG A 1 133 ? -2.591 -15.855 -11.847 1.00 81.50 133 ARG A C 1
ATOM 1014 O O . ARG A 1 133 ? -2.641 -16.169 -13.031 1.00 81.50 133 ARG A O 1
ATOM 1021 N N . ASP A 1 134 ? -2.861 -16.697 -10.857 1.00 71.06 134 ASP A N 1
ATOM 1022 C CA . ASP A 1 134 ? -3.600 -17.922 -11.130 1.00 71.06 134 ASP A CA 1
ATOM 1023 C C . ASP A 1 134 ? -4.955 -17.508 -11.706 1.00 71.06 134 ASP A C 1
ATOM 1025 O O . ASP A 1 134 ? -5.567 -16.545 -11.219 1.00 71.06 134 ASP A O 1
ATOM 1029 N N . GLU A 1 135 ? -5.413 -18.196 -12.753 1.00 59.09 135 GLU A N 1
ATOM 1030 C CA . GLU A 1 135 ? -6.765 -17.978 -13.247 1.00 59.09 135 GLU A CA 1
ATOM 1031 C C . GLU A 1 135 ? -7.715 -18.158 -12.058 1.00 59.09 135 GLU A C 1
ATOM 1033 O O . GLU A 1 135 ? -7.673 -19.205 -11.397 1.00 59.09 135 GLU A O 1
ATOM 1038 N N . PRO A 1 136 ? -8.503 -17.125 -11.695 1.00 55.25 136 PRO A N 1
ATOM 1039 C CA . PRO A 1 136 ? -9.432 -17.272 -10.595 1.00 55.25 136 PRO A CA 1
ATOM 1040 C C . PRO A 1 136 ? -10.323 -18.471 -10.924 1.00 55.25 136 PRO A C 1
ATOM 1042 O O . PRO A 1 136 ? -10.786 -18.566 -12.065 1.00 55.25 136 PRO A O 1
ATOM 1045 N N . PRO A 1 137 ? -10.555 -19.394 -9.969 1.00 53.50 137 PRO A N 1
ATOM 1046 C CA . PRO A 1 137 ? -11.420 -20.534 -10.223 1.00 53.50 137 PRO A CA 1
ATOM 1047 C C . PRO A 1 137 ? -12.730 -20.010 -10.816 1.00 53.50 137 PRO A C 1
ATOM 1049 O O . PRO A 1 137 ? -13.204 -18.961 -10.353 1.00 53.50 137 PRO A O 1
ATOM 1052 N N . PRO A 1 138 ? -13.279 -20.676 -11.851 1.00 54.53 138 PRO A N 1
ATOM 1053 C CA . PRO A 1 138 ? -14.443 -20.180 -12.566 1.00 54.53 138 PRO A CA 1
ATOM 1054 C C . PRO A 1 138 ? -15.501 -19.795 -11.541 1.00 54.53 138 PRO A C 1
ATOM 1056 O O . PRO A 1 138 ? -15.921 -20.622 -10.726 1.00 54.53 138 PRO A O 1
ATOM 1059 N N . GLN A 1 139 ? -15.865 -18.510 -11.519 1.00 52.16 139 GLN A N 1
ATOM 1060 C CA . GLN A 1 139 ? -16.904 -18.067 -10.605 1.00 52.16 139 GLN A CA 1
ATOM 1061 C C . GLN A 1 139 ? -18.171 -18.829 -10.985 1.00 52.16 139 GLN A C 1
ATOM 1063 O O . GLN A 1 139 ? -18.475 -18.901 -12.180 1.00 52.16 139 GLN A O 1
ATOM 1068 N N . PRO A 1 140 ? -18.893 -19.425 -10.019 1.00 64.44 140 PRO A N 1
ATOM 1069 C CA . PRO A 1 140 ? -20.136 -20.103 -10.340 1.00 64.44 140 PRO A CA 1
ATOM 1070 C C . PRO A 1 140 ? -21.018 -19.117 -11.101 1.00 64.44 140 PRO A C 1
ATOM 1072 O O . PRO A 1 140 ? -21.200 -17.978 -10.656 1.00 64.44 140 PRO A O 1
ATOM 1075 N N . GLU A 1 141 ? -21.509 -19.531 -12.273 1.00 60.62 141 GLU A N 1
ATOM 1076 C CA . GLU A 1 141 ? -22.384 -18.681 -13.069 1.00 60.62 141 GLU A CA 1
ATOM 1077 C C . GLU A 1 141 ? -23.523 -18.190 -12.170 1.00 60.62 141 GLU A C 1
ATOM 1079 O O . GLU A 1 141 ? -24.138 -19.012 -11.477 1.00 60.62 141 GLU A O 1
ATOM 1084 N N . PRO A 1 142 ? -23.792 -16.871 -12.116 1.00 67.06 142 PRO A N 1
ATOM 1085 C CA . PRO A 1 142 ? -24.845 -16.348 -11.267 1.00 67.06 142 PRO A CA 1
ATOM 1086 C C . PRO A 1 142 ? -26.150 -17.057 -11.618 1.00 67.06 142 PRO A C 1
ATOM 1088 O O . PRO A 1 142 ? -26.688 -16.912 -12.716 1.00 67.06 142 PRO A O 1
ATOM 1091 N N . GLN A 1 143 ? -26.642 -17.862 -10.678 1.00 75.31 143 GLN A N 1
ATOM 1092 C CA . GLN A 1 143 ? -27.867 -18.613 -10.870 1.00 75.31 143 GLN A CA 1
ATOM 1093 C C . GLN A 1 143 ? -29.017 -17.631 -10.766 1.00 75.31 143 GLN A C 1
ATOM 1095 O O . GLN A 1 143 ? -29.233 -16.998 -9.732 1.00 75.31 143 GLN A O 1
ATOM 1100 N N . TYR A 1 144 ? -29.738 -17.474 -11.865 1.00 79.44 144 TYR A N 1
ATOM 1101 C CA . TYR A 1 144 ? -30.905 -16.620 -11.907 1.00 79.44 144 TYR A CA 1
ATOM 1102 C C . TYR A 1 144 ? -32.161 -17.477 -11.952 1.00 79.44 144 TYR A C 1
ATOM 1104 O O . TYR A 1 144 ? -32.337 -18.260 -12.883 1.00 79.44 144 TYR A O 1
ATOM 1112 N N . ALA A 1 145 ? -33.048 -17.278 -10.985 1.00 79.06 145 ALA A N 1
ATOM 1113 C CA . ALA A 1 145 ? -34.373 -17.875 -10.971 1.00 79.06 145 ALA A CA 1
ATOM 1114 C C . ALA A 1 145 ? -35.425 -16.829 -11.359 1.00 79.06 145 ALA A C 1
ATOM 1116 O O . ALA A 1 145 ? -35.223 -15.622 -11.191 1.00 79.06 145 ALA A O 1
ATOM 1117 N N . ALA A 1 146 ? -36.562 -17.284 -11.879 1.00 81.81 146 ALA A N 1
ATOM 1118 C CA . ALA A 1 146 ? -37.729 -16.423 -11.998 1.00 81.81 146 ALA A CA 1
ATOM 1119 C C . ALA A 1 146 ? -38.279 -16.155 -10.592 1.00 81.81 146 ALA A C 1
ATOM 1121 O O . ALA A 1 146 ? -38.546 -17.087 -9.834 1.00 81.81 146 ALA A O 1
ATOM 1122 N N . CYS A 1 147 ? -38.439 -14.881 -10.239 1.00 76.56 147 CYS A N 1
ATOM 1123 C CA . CYS A 1 147 ? -39.131 -14.486 -9.023 1.00 76.56 147 CYS A CA 1
ATOM 1124 C C . CYS A 1 147 ? -40.555 -15.067 -9.060 1.00 76.56 147 CYS A C 1
ATOM 1126 O O . CYS A 1 147 ? -41.286 -14.773 -10.010 1.00 76.56 147 CYS A O 1
ATOM 1128 N N . PRO A 1 148 ? -40.984 -15.843 -8.050 1.00 77.25 148 PRO A N 1
ATOM 1129 C CA . PRO A 1 148 ? -42.302 -16.479 -8.055 1.00 77.25 148 PRO A CA 1
ATOM 1130 C C . PRO A 1 148 ? -43.452 -15.464 -7.981 1.00 77.25 148 PRO A C 1
ATOM 1132 O O . PRO A 1 148 ? -44.581 -15.793 -8.325 1.00 77.25 148 PRO A O 1
ATOM 1135 N N . THR A 1 149 ? -43.172 -14.231 -7.548 1.00 78.62 149 THR A N 1
ATOM 1136 C CA . THR A 1 149 ? -44.179 -13.177 -7.368 1.00 78.62 149 THR A CA 1
ATOM 1137 C C . THR A 1 149 ? -44.382 -12.331 -8.622 1.00 78.62 149 THR A C 1
ATOM 1139 O O . THR A 1 149 ? -45.513 -12.030 -8.981 1.00 78.62 149 THR A O 1
ATOM 1142 N N . CYS A 1 150 ? -43.301 -11.913 -9.284 1.00 85.88 150 CYS A N 1
ATOM 1143 C CA . CYS A 1 150 ? -43.373 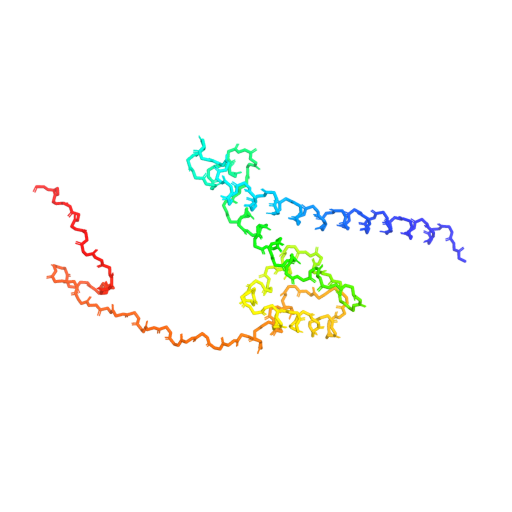-10.952 -10.393 1.00 85.88 150 CYS A CA 1
ATOM 1144 C C . CYS A 1 150 ? -42.772 -11.465 -11.709 1.00 85.88 150 CYS A C 1
ATOM 1146 O O . CYS A 1 150 ? -42.715 -10.719 -12.683 1.00 85.88 150 CYS A O 1
ATOM 1148 N N . GLY A 1 151 ? -42.270 -12.704 -11.752 1.00 79.00 151 GLY A N 1
ATOM 1149 C CA . GLY A 1 151 ? -41.674 -13.315 -12.946 1.00 79.00 151 GLY A CA 1
ATOM 1150 C C . GLY A 1 151 ? -40.324 -12.728 -13.376 1.00 79.00 151 GLY A C 1
ATOM 1151 O O . GLY A 1 151 ? -39.711 -13.225 -14.317 1.00 79.00 151 GLY A O 1
ATOM 1152 N N . GLN A 1 152 ? -39.824 -11.692 -12.697 1.00 82.81 152 GLN A N 1
ATOM 1153 C CA . GLN A 1 152 ? -38.539 -11.076 -13.020 1.00 82.81 152 GLN A CA 1
ATOM 1154 C C . GLN A 1 152 ? -37.369 -11.999 -12.675 1.00 82.81 152 GLN A C 1
ATOM 1156 O O . GLN A 1 152 ? -37.388 -12.720 -11.678 1.00 82.81 152 GLN A O 1
ATOM 1161 N N . ARG A 1 153 ? -36.317 -11.942 -13.491 1.00 80.62 153 ARG A N 1
ATOM 1162 C CA . ARG A 1 153 ? -35.087 -12.711 -13.301 1.00 80.62 153 ARG A CA 1
ATOM 1163 C C . ARG A 1 153 ? -34.311 -12.159 -12.096 1.00 80.62 153 ARG A C 1
ATOM 1165 O O . ARG A 1 153 ? -33.762 -11.062 -12.165 1.00 80.62 153 ARG A O 1
ATOM 1172 N N . VAL A 1 154 ? -34.262 -12.907 -10.995 1.00 79.31 154 VAL A N 1
ATOM 1173 C CA . VAL A 1 154 ? -33.571 -12.534 -9.745 1.00 79.31 154 VAL A CA 1
ATOM 1174 C C . VAL A 1 154 ? -32.434 -13.505 -9.452 1.00 79.31 154 VAL A C 1
ATOM 1176 O O . VAL A 1 154 ? -32.480 -14.657 -9.878 1.00 79.31 154 VAL A O 1
ATOM 1179 N N . ARG A 1 155 ? -31.390 -13.057 -8.745 1.00 73.75 155 ARG A N 1
ATOM 1180 C CA . ARG A 1 155 ? -30.319 -13.966 -8.318 1.00 73.75 155 ARG A CA 1
ATOM 1181 C C . ARG A 1 155 ? -30.844 -14.921 -7.240 1.00 73.75 155 ARG A C 1
ATOM 1183 O O . ARG A 1 155 ? -31.448 -14.462 -6.273 1.00 73.75 155 ARG A O 1
ATOM 1190 N N . ALA A 1 156 ? -30.629 -16.219 -7.427 1.00 67.44 156 ALA A N 1
ATOM 1191 C CA . ALA A 1 156 ? -31.165 -17.290 -6.586 1.00 67.44 156 ALA A CA 1
ATOM 1192 C C . ALA A 1 156 ? -30.540 -17.339 -5.178 1.00 67.44 156 ALA A C 1
ATOM 1194 O O . ALA A 1 156 ? -31.149 -17.856 -4.250 1.00 67.44 156 ALA A O 1
ATOM 1195 N N . ASP A 1 157 ? -29.345 -16.771 -5.016 1.00 66.69 157 ASP A N 1
ATOM 1196 C CA . ASP A 1 157 ? -28.592 -16.667 -3.762 1.00 66.69 157 ASP A CA 1
ATOM 1197 C C . ASP A 1 157 ? -29.033 -15.487 -2.877 1.00 66.69 157 ASP A C 1
ATOM 1199 O O . ASP A 1 157 ? -28.589 -15.361 -1.734 1.00 66.69 157 ASP A O 1
ATOM 1203 N N . ARG A 1 158 ? -29.914 -14.610 -3.377 1.00 56.84 158 ARG A N 1
ATOM 1204 C CA . ARG A 1 158 ? -30.416 -13.464 -2.620 1.00 56.84 158 ARG A CA 1
ATOM 1205 C C . ARG A 1 158 ? -31.648 -13.882 -1.807 1.00 56.84 158 ARG A C 1
ATOM 1207 O O . ARG A 1 158 ? -32.679 -14.168 -2.416 1.00 56.84 158 ARG A O 1
ATOM 1214 N N . PRO A 1 159 ? -31.607 -13.864 -0.459 1.00 53.16 159 PRO A N 1
ATOM 1215 C CA . PRO A 1 159 ? -32.801 -14.118 0.338 1.00 53.16 159 PRO A CA 1
ATOM 1216 C C . PRO A 1 159 ? -33.890 -13.111 -0.044 1.00 53.16 159 PRO A C 1
ATOM 1218 O O . PRO A 1 159 ? -33.641 -11.900 -0.110 1.00 53.16 159 PRO A O 1
ATOM 1221 N N . LEU A 1 160 ? -35.091 -13.626 -0.328 1.00 55.91 160 LEU A N 1
ATOM 1222 C CA . LEU A 1 160 ? -36.296 -12.835 -0.566 1.00 55.91 160 LEU A CA 1
ATOM 1223 C C . LEU A 1 160 ? -36.703 -12.168 0.755 1.00 55.91 160 LEU A C 1
ATOM 1225 O O . LEU A 1 160 ? -37.644 -12.598 1.414 1.00 55.91 160 LEU A O 1
ATOM 1229 N N . ASN A 1 161 ? -35.982 -11.132 1.183 1.00 51.97 161 ASN A N 1
ATOM 1230 C CA . ASN A 1 161 ? -36.460 -10.289 2.270 1.00 51.97 161 ASN A CA 1
ATOM 1231 C C . ASN A 1 161 ? -37.700 -9.557 1.757 1.00 51.97 161 ASN A C 1
ATOM 1233 O O . ASN A 1 161 ? -37.595 -8.645 0.931 1.00 51.97 161 ASN A O 1
ATOM 1237 N N . GLY A 1 162 ? -38.866 -10.014 2.222 1.00 49.25 162 GLY A N 1
ATOM 1238 C CA . GLY A 1 162 ? -40.161 -9.411 1.956 1.00 49.25 162 GLY A CA 1
ATOM 1239 C C . GLY A 1 162 ? -40.128 -7.939 2.338 1.00 49.25 162 GLY A C 1
ATOM 1240 O O . GLY A 1 162 ? -40.062 -7.592 3.515 1.00 49.25 162 GLY A O 1
ATOM 1241 N N . ARG A 1 163 ? -40.140 -7.068 1.328 1.00 46.19 163 ARG A N 1
ATOM 1242 C CA . ARG A 1 163 ? -40.534 -5.678 1.527 1.00 46.19 163 ARG A CA 1
ATOM 1243 C C . ARG A 1 163 ? -42.049 -5.677 1.649 1.00 46.19 163 ARG A C 1
ATOM 1245 O O . ARG A 1 163 ? -42.726 -6.176 0.754 1.00 46.19 163 ARG A O 1
ATOM 1252 N N . GLY A 1 164 ? -42.511 -5.214 2.806 1.00 39.75 164 GLY A N 1
ATOM 1253 C CA . GLY A 1 164 ? -43.910 -5.152 3.188 1.00 39.75 164 GLY A CA 1
ATOM 1254 C C . GLY A 1 164 ? -44.770 -4.427 2.163 1.00 39.75 164 GLY A C 1
ATOM 1255 O O . GLY A 1 164 ? -44.313 -3.533 1.451 1.00 39.75 164 GLY A O 1
ATOM 1256 N N . SER A 1 165 ? -46.010 -4.886 2.113 1.00 41.66 165 SER A N 1
ATOM 1257 C CA . SER A 1 165 ? -47.157 -4.226 1.523 1.00 41.66 165 SER A CA 1
ATOM 1258 C C . SER A 1 165 ? -47.333 -2.842 2.149 1.00 41.66 165 SER A C 1
ATOM 1260 O O . SER A 1 165 ? -47.469 -2.755 3.365 1.00 41.66 165 SER A O 1
ATOM 1262 N N . ASP A 1 166 ? -47.375 -1.805 1.321 1.00 38.28 166 ASP A N 1
ATOM 1263 C CA . ASP A 1 166 ? -48.065 -0.555 1.630 1.00 38.28 166 ASP A CA 1
ATOM 1264 C C . ASP A 1 166 ? -49.124 -0.371 0.536 1.00 38.28 166 ASP A C 1
ATOM 1266 O O . ASP A 1 166 ? -48.798 0.052 -0.572 1.00 38.28 166 ASP A O 1
ATOM 1270 N N . GLU A 1 167 ? -50.337 -0.856 0.821 1.00 34.53 167 GLU A N 1
ATOM 1271 C CA . GLU A 1 167 ? -51.656 -0.217 0.618 1.00 34.53 167 GLU A CA 1
ATOM 1272 C C . GLU A 1 167 ? -52.766 -1.126 1.174 1.00 34.53 167 GLU A C 1
ATOM 1274 O O . GLU A 1 167 ? -52.745 -2.351 0.897 1.00 34.53 167 GLU A O 1
#

Sequence (167 aa):
MSALAVSEATRLASLEATIEQGLQTFVEVGQALAEIRDSGLYKTYGTFEDYCRERWDMSRGYAKRLVMAAETVALMTVPIGTVPPPASESIARELAPLRDQPEKLKAAWSEAVEINGDKPTAAAVREVVAQYRDEPPPQPEPQYAACPTCGQRVRADRPLNGRGSDE

Foldseek 3Di:
DDPVVVVVVVVVVVVVVVLQVVLVVLLVLLVVLVCCQVVVVCVVQPDSQSSCCPVPVDHPVRSVLSVLLNLQQVLVPPDDDQADGQSDSLQSNLLSLCSVPSVLSNVLRNVLCVVQNNHGDSVSSNVSSVVSDDDDDPDPDQDWDQDPPPRDTDGPPDPCPDDDDDD

Secondary structure (DSSP, 8-state):
--HHHHHHHHHHHHHHHHHHHHHHHHHHHHHHHHHHHHTTTTGGGSSHHHHHHHHH---HHHHHHHHHHHHHHHTT-SS-SS-PPPSSHHHHHHHGGGTT-HHHHHHHHHHHHHHH-SS--HHHHHHHHHHHSPPPPPPPP--EEEPTTT--EEETTS----PPP--